Protein AF-A0A177LKR5-F1 (afdb_monomer)

Radius of gyration: 15.85 Å; Cα contacts (8 Å,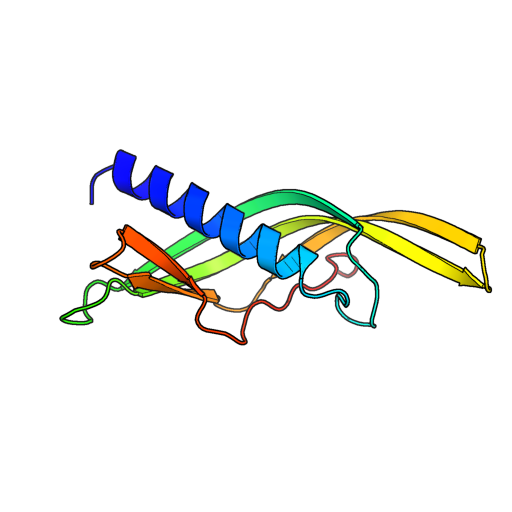 |Δi|>4): 224; chains: 1; bounding box: 44×24×43 Å

Foldseek 3Di:
DDPVVVVVVQVQVFVVLQVVLQVPLQADVGWGFPHWPGKDQPDKDWDPPDPPKTKIWGQKMKTWTKTWDDPDVPDIDIDTFIKMQRWIWIWIQDPVVRHIDTPPDRSHIDTPPDD

Nearest PDB structures (foldseek):
  5ig3-assembly1_E  TM=3.685E-01  e=6.716E-01  Homo sapiens

Secondary structure (DSSP, 8-state):
--HHHHHHHHHHHHHHHHHHHHH---BTTTBPEEEEEEEEEEEEEEE--STT--EEEEEEEEEEEEEEEEEETTEEEEEEEEEEE-SPEEEEEETTTTEEEE-TT----EES---

Sequence (115 aa):
MRPKDKEKILIDLKNLIEKKLLADKKIGKGRPVNSVESVDIADFKINDDEEDRDKIIVTDVHAFVRIHLEFVENSFSSQNVQMRNNKEIEFKYNKEMDYYDLVENDVIFYNNASF

pLDDT: mean 71.95, std 10.72, range [35.25, 87.0]

Mean predicted aligned error: 9.6 Å

Structure (mmCIF, N/CA/C/O backbone):
data_AF-A0A177LKR5-F1
#
_entry.id   AF-A0A177LKR5-F1
#
loop_
_atom_site.group_PDB
_atom_site.id
_atom_site.type_symbol
_atom_site.label_atom_id
_atom_site.label_alt_id
_atom_site.label_comp_id
_atom_site.label_asym_id
_atom_site.label_entity_id
_atom_site.label_seq_id
_atom_site.pdbx_PDB_ins_code
_atom_site.Cartn_x
_atom_site.Cartn_y
_atom_site.Cartn_z
_atom_site.occupancy
_atom_site.B_iso_or_equiv
_atom_site.auth_seq_id
_atom_site.auth_comp_id
_atom_site.auth_asym_id
_atom_site.auth_atom_id
_atom_site.pdbx_PDB_model_num
ATOM 1 N N . MET A 1 1 ? -14.365 6.168 16.357 1.00 59.06 1 MET A N 1
ATOM 2 C CA . MET A 1 1 ? -12.899 6.108 16.163 1.00 59.06 1 MET A CA 1
ATOM 3 C C . MET A 1 1 ? -12.287 7.509 16.274 1.00 59.06 1 MET A C 1
ATOM 5 O O . MET A 1 1 ? -12.896 8.446 15.765 1.00 59.06 1 MET A O 1
ATOM 9 N N . ARG A 1 2 ? -11.150 7.708 16.964 1.00 57.09 2 ARG A N 1
ATOM 10 C CA . ARG A 1 2 ? -10.538 9.050 17.099 1.00 57.09 2 ARG A CA 1
ATOM 11 C C . ARG A 1 2 ? -9.655 9.356 15.876 1.00 57.09 2 ARG A C 1
ATOM 13 O O . ARG A 1 2 ? -9.094 8.429 15.299 1.00 57.09 2 ARG A O 1
ATOM 20 N N . PRO A 1 3 ? -9.442 10.633 15.503 1.00 62.28 3 PRO A N 1
ATOM 21 C CA . PRO A 1 3 ? -8.575 11.002 14.375 1.00 62.28 3 PRO A CA 1
ATOM 22 C C . PRO A 1 3 ? -7.152 10.428 14.458 1.00 62.28 3 PRO A C 1
ATOM 24 O O . PRO A 1 3 ? -6.603 10.004 13.447 1.00 62.28 3 PRO A O 1
ATOM 27 N N . LYS A 1 4 ? -6.591 10.345 15.673 1.00 61.97 4 LYS A N 1
ATOM 28 C CA . LYS A 1 4 ? -5.272 9.741 15.928 1.00 61.97 4 LYS A CA 1
ATOM 29 C C . LYS A 1 4 ? -5.215 8.258 15.578 1.00 61.97 4 LYS A C 1
ATOM 31 O O . LYS A 1 4 ? -4.198 7.784 15.088 1.00 61.97 4 LYS A O 1
ATOM 36 N N . ASP A 1 5 ? -6.311 7.541 15.819 1.00 69.88 5 ASP A N 1
ATOM 37 C CA . ASP A 1 5 ? -6.391 6.124 15.492 1.00 69.88 5 ASP A CA 1
ATOM 38 C C . ASP A 1 5 ? -6.346 5.984 13.955 1.00 69.88 5 ASP A C 1
ATOM 40 O O . ASP A 1 5 ? -5.569 5.193 13.442 1.00 69.88 5 ASP A O 1
ATOM 44 N N . LYS A 1 6 ? -7.068 6.841 13.209 1.00 73.19 6 LYS A N 1
ATOM 45 C CA . LYS A 1 6 ? -7.121 6.825 11.731 1.00 73.19 6 LYS A CA 1
ATOM 46 C C . LYS A 1 6 ? -5.764 7.104 11.080 1.00 73.19 6 LYS A C 1
ATOM 48 O O . LYS A 1 6 ? -5.432 6.490 10.071 1.00 73.19 6 LYS A O 1
ATOM 53 N N . GLU A 1 7 ? -4.984 8.012 11.653 1.00 79.69 7 GLU A N 1
ATOM 54 C CA . GLU A 1 7 ? -3.627 8.298 11.184 1.00 79.69 7 GLU A CA 1
ATOM 55 C C . GLU A 1 7 ? -2.688 7.104 11.403 1.00 79.69 7 GLU A C 1
ATOM 57 O O . GLU A 1 7 ? -1.970 6.725 10.478 1.00 79.69 7 GLU A O 1
ATOM 62 N N . LYS A 1 8 ? -2.764 6.448 12.574 1.00 80.12 8 LYS A N 1
ATOM 63 C CA . LYS A 1 8 ? -2.015 5.211 12.848 1.00 80.12 8 LYS A CA 1
ATOM 64 C C . LYS A 1 8 ? -2.364 4.119 11.833 1.00 80.12 8 LYS A C 1
ATOM 66 O O . LYS A 1 8 ? -1.456 3.541 11.246 1.00 80.12 8 LYS A O 1
ATOM 71 N N . ILE A 1 9 ? -3.659 3.908 11.566 1.00 78.12 9 ILE A N 1
ATOM 72 C CA . ILE A 1 9 ? -4.117 2.958 10.540 1.00 78.12 9 ILE A CA 1
ATOM 73 C C . ILE A 1 9 ? -3.446 3.264 9.204 1.00 78.12 9 ILE A C 1
ATOM 75 O O . ILE A 1 9 ? -2.802 2.398 8.628 1.00 78.12 9 ILE A O 1
ATOM 79 N N . LEU A 1 10 ? -3.557 4.498 8.711 1.00 81.56 10 LEU A N 1
ATOM 80 C CA . LEU A 1 10 ? -3.004 4.859 7.406 1.00 81.56 10 LEU A CA 1
ATOM 81 C C . LEU A 1 10 ? -1.495 4.610 7.319 1.00 81.56 10 LEU A C 1
ATOM 83 O O . LEU A 1 10 ? -1.023 4.137 6.288 1.00 81.56 10 LEU A O 1
ATOM 87 N N . ILE A 1 11 ? -0.746 4.905 8.383 1.00 86.19 11 ILE A N 1
ATOM 88 C CA . ILE A 1 11 ? 0.699 4.659 8.438 1.00 86.19 11 ILE A CA 1
ATOM 89 C C . ILE A 1 11 ? 0.995 3.155 8.377 1.00 86.19 11 ILE A C 1
ATOM 91 O O . ILE A 1 11 ? 1.803 2.724 7.552 1.00 86.19 11 ILE A O 1
ATOM 95 N N . ASP A 1 12 ? 0.323 2.353 9.201 1.00 83.75 12 ASP A N 1
ATOM 96 C CA . ASP A 1 12 ? 0.539 0.905 9.258 1.00 83.75 12 ASP A CA 1
ATOM 97 C C . ASP A 1 12 ? 0.180 0.232 7.924 1.00 83.75 12 ASP A C 1
ATOM 99 O O . ASP A 1 12 ? 0.952 -0.576 7.400 1.00 83.75 12 ASP A O 1
ATOM 103 N N . LEU A 1 13 ? -0.940 0.634 7.316 1.00 83.12 13 LEU A N 1
ATOM 104 C CA . LEU A 1 13 ? -1.376 0.148 6.007 1.00 83.12 13 LEU A CA 1
ATOM 105 C C . LEU A 1 13 ? -0.377 0.503 4.898 1.00 83.12 13 LEU A C 1
ATOM 107 O O . LEU A 1 13 ? -0.019 -0.360 4.094 1.00 83.12 13 LEU A O 1
ATOM 111 N N . LYS A 1 14 ? 0.119 1.748 4.866 1.00 87.00 14 LYS A N 1
ATOM 112 C CA . LYS A 1 14 ? 1.132 2.182 3.889 1.00 87.00 14 LYS A CA 1
ATOM 113 C C . LYS A 1 14 ? 2.412 1.356 4.010 1.00 87.00 14 LYS A C 1
ATOM 115 O O . LYS A 1 14 ? 2.903 0.855 3.000 1.00 87.00 14 LYS A O 1
ATOM 120 N N . ASN A 1 15 ? 2.891 1.141 5.235 1.00 86.06 15 ASN A N 1
ATOM 121 C CA . ASN A 1 15 ? 4.087 0.341 5.501 1.00 86.06 15 ASN A CA 1
ATOM 122 C C . ASN A 1 15 ? 3.928 -1.120 5.047 1.00 86.06 15 ASN A C 1
ATOM 124 O O . ASN A 1 15 ? 4.870 -1.717 4.524 1.00 86.06 15 ASN A O 1
ATOM 128 N N . LEU A 1 16 ? 2.750 -1.719 5.242 1.00 83.25 16 LEU A N 1
ATOM 129 C CA . LEU A 1 16 ? 2.465 -3.085 4.786 1.00 83.25 16 LEU A CA 1
ATOM 130 C C . LEU A 1 16 ? 2.456 -3.187 3.260 1.00 83.25 16 LEU A C 1
ATOM 132 O O . LEU A 1 16 ? 3.057 -4.105 2.699 1.00 83.25 16 LEU A O 1
ATOM 136 N N . ILE A 1 17 ? 1.811 -2.233 2.587 1.00 82.25 17 ILE A N 1
ATOM 137 C CA . ILE A 1 17 ? 1.747 -2.174 1.123 1.00 82.25 17 ILE A CA 1
ATOM 138 C C . ILE A 1 17 ? 3.146 -1.990 0.528 1.00 82.25 17 ILE A C 1
ATOM 140 O O . ILE A 1 17 ? 3.507 -2.697 -0.412 1.00 82.25 17 ILE A O 1
ATOM 144 N N . GLU A 1 18 ? 3.955 -1.097 1.099 1.00 84.31 18 GLU A N 1
ATOM 145 C CA . GLU A 1 18 ? 5.346 -0.888 0.693 1.00 84.31 18 GLU A CA 1
ATOM 146 C C . GLU A 1 18 ? 6.172 -2.173 0.828 1.00 84.31 18 GLU A C 1
ATOM 148 O O . GLU A 1 18 ? 6.821 -2.602 -0.129 1.00 84.31 18 GLU A O 1
ATOM 153 N N . LYS A 1 19 ? 6.093 -2.842 1.986 1.00 83.12 19 LYS A N 1
ATOM 154 C CA . LYS A 1 19 ? 6.764 -4.131 2.206 1.00 83.12 19 LYS A CA 1
ATOM 155 C C . LYS A 1 19 ? 6.333 -5.172 1.178 1.00 83.12 19 LYS A C 1
ATOM 157 O O . LYS A 1 19 ? 7.184 -5.902 0.675 1.00 83.12 19 LYS A O 1
ATOM 162 N N . LYS A 1 20 ? 5.039 -5.242 0.847 1.00 78.19 20 LYS A N 1
ATOM 163 C CA . LYS A 1 20 ? 4.529 -6.200 -0.141 1.00 78.19 20 LYS A CA 1
ATOM 164 C C . LYS A 1 20 ? 5.026 -5.878 -1.549 1.00 78.19 20 LYS A C 1
ATOM 166 O O . LYS A 1 20 ? 5.489 -6.789 -2.220 1.00 78.19 20 LYS A O 1
ATOM 171 N N . LEU A 1 21 ? 5.020 -4.610 -1.964 1.00 77.62 21 LEU A N 1
ATOM 172 C CA . LEU A 1 21 ? 5.567 -4.162 -3.252 1.00 77.62 21 LEU A CA 1
ATOM 173 C C . LEU A 1 21 ? 7.060 -4.485 -3.409 1.00 77.62 21 LEU A C 1
ATOM 175 O O . LEU A 1 21 ? 7.495 -4.855 -4.495 1.00 77.62 21 LEU A O 1
ATOM 179 N N . LEU A 1 22 ? 7.843 -4.367 -2.335 1.00 78.25 22 LEU A N 1
ATOM 180 C CA . LEU A 1 22 ? 9.263 -4.735 -2.336 1.00 78.25 22 LEU A CA 1
ATOM 181 C C . LEU A 1 22 ? 9.478 -6.260 -2.304 1.00 78.25 22 LEU A C 1
ATOM 183 O O . LEU A 1 22 ? 10.440 -6.761 -2.890 1.00 78.25 22 LEU A O 1
ATOM 187 N N . ALA A 1 23 ? 8.601 -7.003 -1.619 1.00 74.62 23 ALA A N 1
ATOM 188 C CA . ALA A 1 23 ? 8.675 -8.460 -1.509 1.00 74.62 23 ALA A CA 1
ATOM 189 C C . ALA A 1 23 ? 8.222 -9.174 -2.793 1.00 74.62 23 ALA A C 1
ATOM 191 O O . ALA A 1 23 ? 8.868 -10.135 -3.225 1.00 74.62 23 ALA A O 1
ATOM 192 N N . ASP A 1 24 ? 7.151 -8.694 -3.431 1.00 66.06 24 ASP A N 1
ATOM 193 C CA . ASP A 1 24 ? 6.707 -9.152 -4.744 1.00 66.06 24 ASP A CA 1
ATOM 194 C C . ASP A 1 24 ? 7.640 -8.583 -5.817 1.00 66.06 24 ASP A C 1
ATOM 196 O O . ASP A 1 24 ? 7.382 -7.578 -6.475 1.00 66.06 24 ASP A O 1
ATOM 200 N N . LYS A 1 25 ? 8.762 -9.280 -6.033 1.00 55.69 25 LYS A N 1
ATOM 201 C CA . LYS A 1 25 ? 9.785 -8.992 -7.059 1.00 55.69 25 LYS A CA 1
ATOM 202 C C . LYS A 1 25 ? 9.255 -8.953 -8.504 1.00 55.69 25 LYS A C 1
ATOM 204 O O . LYS A 1 25 ? 10.053 -8.896 -9.439 1.00 55.69 25 LYS A O 1
ATOM 209 N N . LYS A 1 26 ? 7.947 -9.069 -8.733 1.00 55.53 26 LYS A N 1
ATOM 210 C CA . LYS A 1 26 ? 7.324 -9.145 -10.054 1.00 55.53 26 LYS A CA 1
ATOM 211 C C . LYS A 1 26 ? 6.014 -8.368 -10.065 1.00 55.53 26 LYS A C 1
ATOM 213 O O . LYS A 1 26 ? 4.954 -8.898 -9.762 1.00 55.53 26 LYS A O 1
ATOM 218 N N . ILE A 1 27 ? 6.086 -7.130 -10.527 1.00 63.16 27 ILE A N 1
ATOM 219 C CA . ILE A 1 27 ? 4.915 -6.378 -10.959 1.00 63.16 27 ILE A CA 1
ATOM 220 C C . ILE A 1 27 ? 4.482 -6.869 -12.341 1.00 63.16 27 ILE A C 1
ATOM 222 O O . ILE A 1 27 ? 5.287 -6.878 -13.283 1.00 63.16 27 ILE A O 1
ATOM 226 N N . GLY A 1 28 ? 3.196 -7.197 -12.496 1.00 59.19 28 GLY A N 1
ATOM 227 C CA . GLY A 1 28 ? 2.573 -7.471 -13.794 1.00 59.19 28 GLY A CA 1
ATOM 228 C C . GLY A 1 28 ? 3.362 -8.483 -14.635 1.00 59.19 28 GLY A C 1
ATOM 229 O O . GLY A 1 28 ? 3.525 -9.633 -14.243 1.00 59.19 28 GLY A O 1
ATOM 230 N N . LYS A 1 29 ? 3.901 -8.051 -15.787 1.00 53.84 29 LYS A N 1
ATOM 231 C CA . LYS A 1 29 ? 4.707 -8.871 -16.723 1.00 53.84 29 LYS A CA 1
ATOM 232 C C . LYS A 1 29 ? 6.106 -9.274 -16.193 1.00 53.84 29 LYS A C 1
ATOM 234 O O . LYS A 1 29 ? 7.015 -9.481 -16.990 1.00 53.84 29 LYS A O 1
ATOM 239 N N . GLY A 1 30 ? 6.306 -9.367 -14.878 1.00 59.09 30 GLY A N 1
ATOM 240 C CA . GLY A 1 30 ? 7.540 -9.886 -14.276 1.00 59.09 30 GLY A CA 1
ATOM 241 C C . GLY A 1 30 ? 8.659 -8.868 -14.040 1.00 59.09 30 GLY A C 1
ATOM 242 O O . GLY A 1 30 ? 9.814 -9.276 -13.962 1.00 59.09 30 GLY A O 1
ATOM 243 N N . ARG A 1 31 ? 8.353 -7.567 -13.934 1.00 67.06 31 ARG A N 1
ATOM 244 C CA . ARG A 1 31 ? 9.373 -6.524 -13.700 1.00 67.06 31 ARG A CA 1
ATOM 245 C C . ARG A 1 31 ? 9.599 -6.297 -12.196 1.00 67.06 31 ARG A C 1
ATOM 247 O O . ARG A 1 31 ? 8.606 -6.116 -11.490 1.00 67.06 31 ARG A O 1
ATOM 254 N N . PRO A 1 32 ? 10.847 -6.275 -11.697 1.00 70.19 32 PRO A N 1
ATOM 255 C CA . PRO A 1 32 ? 11.119 -6.054 -10.280 1.00 70.19 32 PRO A CA 1
ATOM 256 C C . PRO A 1 32 ? 10.997 -4.583 -9.868 1.00 70.19 32 PRO A C 1
ATOM 258 O O . PRO A 1 32 ? 11.474 -3.681 -10.566 1.00 70.19 32 PRO A O 1
ATOM 261 N N . VAL A 1 33 ? 10.393 -4.362 -8.697 1.00 74.38 33 VAL A N 1
ATOM 262 C CA . VAL A 1 33 ? 10.468 -3.094 -7.955 1.00 74.38 33 VAL A CA 1
ATOM 263 C C . VAL A 1 33 ? 11.866 -2.960 -7.375 1.00 74.38 33 VAL A C 1
ATOM 265 O O . VAL A 1 33 ? 12.337 -3.868 -6.696 1.00 74.38 33 VAL A O 1
ATOM 268 N N . ASN A 1 34 ? 12.522 -1.830 -7.626 1.00 76.06 34 ASN A N 1
ATOM 269 C CA . ASN A 1 34 ? 13.773 -1.481 -6.956 1.00 76.06 34 ASN A CA 1
ATOM 270 C C . ASN A 1 34 ? 13.498 -0.651 -5.693 1.00 76.06 34 ASN A C 1
ATOM 272 O O . ASN A 1 34 ? 14.044 -0.927 -4.630 1.00 76.06 34 ASN A O 1
ATOM 276 N N . SER A 1 35 ? 12.608 0.339 -5.791 1.00 81.00 35 SER A N 1
ATOM 277 C CA . SER A 1 35 ? 12.201 1.153 -4.645 1.00 81.00 35 SER A CA 1
ATOM 278 C C . SER A 1 35 ? 10.752 1.610 -4.758 1.00 81.00 35 SER A C 1
ATOM 280 O O . SER A 1 35 ? 10.227 1.784 -5.860 1.00 81.00 35 SER A O 1
ATOM 282 N N . VAL A 1 36 ? 10.124 1.845 -3.611 1.00 83.69 36 VAL A N 1
ATOM 283 C CA . VAL A 1 36 ? 8.821 2.503 -3.498 1.00 83.69 36 VAL A CA 1
ATOM 284 C C . VAL A 1 36 ? 9.092 3.937 -3.048 1.00 83.69 36 VAL A C 1
ATOM 286 O O . VAL A 1 36 ? 9.702 4.150 -2.009 1.00 83.69 36 VAL A O 1
ATOM 289 N N . GLU A 1 37 ? 8.730 4.923 -3.867 1.00 85.38 37 GLU A N 1
ATOM 290 C CA . GLU A 1 37 ? 8.931 6.344 -3.548 1.00 85.38 37 GLU A CA 1
ATOM 291 C C . GLU A 1 37 ? 7.797 6.875 -2.669 1.00 85.38 37 GLU A C 1
ATOM 293 O O . GLU A 1 37 ? 8.030 7.660 -1.752 1.00 85.38 37 GLU A O 1
ATOM 298 N N . SER A 1 38 ? 6.558 6.458 -2.944 1.00 84.69 38 SER A N 1
ATOM 299 C CA . SER A 1 38 ? 5.412 6.783 -2.095 1.00 84.69 38 SER A CA 1
ATOM 300 C C . SER A 1 38 ? 4.252 5.810 -2.287 1.00 84.69 38 SER A C 1
ATOM 302 O O . SER A 1 38 ? 4.073 5.233 -3.361 1.00 84.69 38 SER A O 1
ATOM 304 N N . VAL A 1 39 ? 3.445 5.665 -1.233 1.00 85.56 39 VAL A N 1
ATOM 305 C CA . VAL A 1 39 ? 2.151 4.976 -1.248 1.00 85.56 39 VAL A CA 1
ATOM 306 C C . VAL A 1 39 ? 1.087 5.945 -0.748 1.00 85.56 39 VAL A C 1
ATOM 308 O O . VAL A 1 39 ? 1.209 6.535 0.333 1.00 85.56 39 VAL A O 1
ATOM 311 N N . ASP A 1 40 ? 0.028 6.087 -1.531 1.00 86.12 40 ASP A N 1
ATOM 312 C CA . ASP A 1 40 ? -1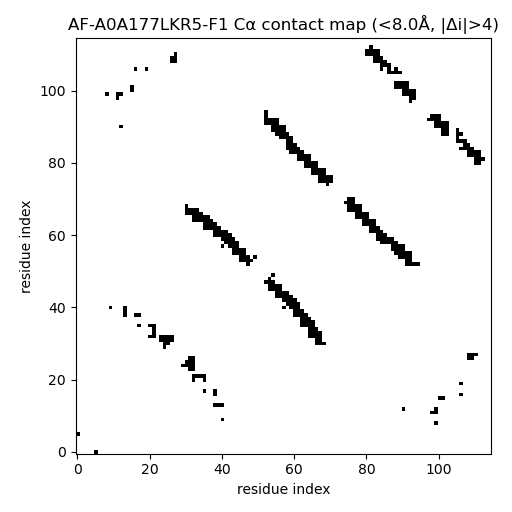.133 6.886 -1.193 1.00 86.12 40 ASP A CA 1
ATOM 313 C C . ASP A 1 40 ? -2.409 6.047 -1.213 1.00 86.12 40 ASP A C 1
ATOM 315 O O . ASP A 1 40 ? -2.642 5.250 -2.121 1.00 86.12 40 ASP A O 1
ATOM 319 N N . ILE A 1 41 ? -3.217 6.213 -0.168 1.00 83.56 41 ILE A N 1
ATOM 320 C CA . ILE A 1 41 ? -4.480 5.500 0.020 1.00 83.56 41 ILE A CA 1
ATOM 321 C C . ILE A 1 41 ? -5.579 6.542 -0.142 1.00 83.56 41 ILE A C 1
ATOM 323 O O . ILE A 1 41 ? -5.758 7.384 0.739 1.00 83.56 41 ILE A O 1
ATOM 327 N N . ALA A 1 42 ? -6.276 6.499 -1.276 1.00 77.81 42 ALA A N 1
ATOM 328 C CA . ALA A 1 42 ? -7.259 7.515 -1.633 1.00 77.81 42 ALA A CA 1
ATOM 329 C C . ALA A 1 42 ? -8.603 7.290 -0.927 1.00 77.81 42 ALA A C 1
ATOM 331 O O . ALA A 1 42 ? -9.266 8.255 -0.547 1.00 77.81 42 ALA A O 1
ATOM 332 N N . ASP A 1 43 ? -8.992 6.030 -0.721 1.00 77.69 43 ASP A N 1
ATOM 333 C CA . ASP A 1 43 ? -10.239 5.676 -0.047 1.00 77.69 43 ASP A CA 1
ATOM 334 C C . ASP A 1 43 ? -10.126 4.345 0.707 1.00 77.69 43 ASP A C 1
ATOM 336 O O . ASP A 1 43 ? -9.427 3.419 0.282 1.00 77.69 43 ASP A O 1
ATOM 340 N N . PHE A 1 44 ? -10.816 4.260 1.845 1.00 76.56 44 PHE A N 1
ATOM 341 C CA . PHE A 1 44 ? -10.941 3.034 2.624 1.00 76.56 44 PHE A CA 1
ATOM 342 C C . PHE A 1 44 ? -12.242 3.018 3.427 1.00 76.56 44 PHE A C 1
ATOM 344 O O . PHE A 1 44 ? -12.741 4.049 3.886 1.00 76.56 44 PHE A O 1
ATOM 351 N N . LYS A 1 45 ? -12.763 1.815 3.651 1.00 78.81 45 LYS A N 1
ATOM 352 C CA . LYS A 1 45 ? -13.947 1.543 4.463 1.00 78.81 45 LYS A CA 1
ATOM 353 C C . LYS A 1 45 ? -13.559 0.682 5.652 1.00 78.81 45 LYS A C 1
ATOM 355 O O . LYS A 1 45 ? -12.750 -0.229 5.515 1.00 78.81 45 LYS A O 1
ATOM 360 N N . ILE A 1 46 ? -14.152 0.965 6.804 1.00 74.94 46 ILE A N 1
ATOM 361 C CA . ILE A 1 46 ? -14.045 0.119 7.993 1.00 74.94 46 ILE A CA 1
ATOM 362 C C . ILE A 1 46 ? -15.402 -0.551 8.175 1.00 74.94 46 ILE A C 1
ATOM 364 O O . ILE A 1 46 ? -16.431 0.122 8.101 1.00 74.94 46 ILE A O 1
ATOM 368 N N . ASN A 1 47 ? -15.396 -1.868 8.338 1.00 71.88 47 ASN A N 1
ATOM 369 C CA . ASN A 1 47 ? -16.569 -2.642 8.695 1.00 71.88 47 ASN A CA 1
ATOM 370 C C . ASN A 1 47 ? -16.451 -3.054 10.168 1.00 71.88 47 ASN A C 1
ATOM 372 O O . ASN A 1 47 ? -15.613 -3.892 10.504 1.00 71.88 47 ASN A O 1
ATOM 376 N N . ASP A 1 48 ? -17.280 -2.435 11.008 1.00 64.06 48 ASP A N 1
ATOM 377 C CA . ASP A 1 48 ? -17.295 -2.611 12.467 1.00 64.06 48 ASP A CA 1
ATOM 378 C C . ASP A 1 48 ? -18.165 -3.819 12.912 1.00 64.06 48 ASP A C 1
ATOM 380 O O . ASP A 1 48 ? -18.255 -4.096 14.105 1.00 64.06 48 ASP A O 1
ATOM 384 N N . ASP A 1 49 ? -18.815 -4.538 11.979 1.00 56.47 49 ASP A N 1
ATOM 385 C CA . ASP A 1 49 ? -19.806 -5.598 12.275 1.00 56.47 49 ASP A CA 1
ATOM 386 C C . ASP A 1 49 ? -19.211 -6.995 12.569 1.00 56.47 49 ASP A C 1
ATOM 388 O O . ASP A 1 49 ? -19.956 -7.924 12.888 1.00 56.47 49 ASP A O 1
ATOM 392 N N . GLU A 1 50 ? -17.892 -7.201 12.471 1.00 55.75 50 GLU A N 1
ATOM 393 C CA . GLU A 1 50 ? -17.282 -8.480 12.866 1.00 55.75 50 GLU A CA 1
ATOM 394 C C . GLU A 1 50 ? -16.931 -8.454 14.362 1.00 55.75 50 GLU A C 1
ATOM 396 O O . GLU A 1 50 ? -15.988 -7.781 14.773 1.00 55.75 50 GLU A O 1
ATOM 401 N N . GLU A 1 51 ? -17.685 -9.224 15.164 1.00 49.62 51 GLU A N 1
ATOM 402 C CA . GLU A 1 51 ? -17.722 -9.247 16.644 1.00 49.62 51 GLU A CA 1
ATOM 403 C C . GLU A 1 51 ? -16.356 -9.280 17.368 1.00 49.62 51 GLU A C 1
ATOM 405 O O . GLU A 1 51 ? -16.285 -8.948 18.550 1.00 49.62 51 GLU A O 1
ATOM 410 N N . ASP A 1 52 ? -15.256 -9.591 16.675 1.00 49.88 52 ASP A N 1
ATOM 411 C CA . ASP A 1 52 ? -13.902 -9.584 17.233 1.00 49.88 52 ASP A CA 1
ATOM 412 C C . ASP A 1 52 ? -12.847 -8.818 16.418 1.00 49.88 52 ASP A C 1
ATOM 414 O O . ASP A 1 52 ? -11.729 -8.641 16.917 1.00 49.88 52 ASP A O 1
ATOM 418 N N . ARG A 1 53 ? -13.140 -8.333 15.203 1.00 56.00 53 ARG A N 1
ATOM 419 C CA . ARG A 1 53 ? -12.103 -7.864 14.265 1.00 56.00 53 ARG A CA 1
ATOM 420 C C . ARG A 1 53 ? -12.575 -6.691 13.413 1.00 56.00 53 ARG A C 1
ATOM 422 O O . ARG A 1 53 ? -13.450 -6.850 12.576 1.00 56.00 53 ARG A O 1
ATOM 429 N N . ASP A 1 54 ? -11.903 -5.549 13.541 1.00 65.81 54 ASP A N 1
ATOM 430 C CA . ASP A 1 54 ? -12.129 -4.427 12.631 1.00 65.81 54 ASP A CA 1
ATOM 431 C C . ASP A 1 54 ? -11.567 -4.811 11.254 1.00 65.81 54 ASP A C 1
ATOM 433 O O . ASP A 1 54 ? -10.352 -4.998 11.079 1.00 65.81 54 ASP A O 1
ATOM 437 N N . LYS A 1 55 ? -12.463 -4.984 10.280 1.00 73.38 55 LYS A N 1
ATOM 438 C CA . LYS A 1 55 ? -12.108 -5.294 8.895 1.00 73.38 55 LYS A CA 1
ATOM 439 C C . LYS A 1 55 ? -11.982 -3.994 8.117 1.00 73.38 55 LYS A C 1
ATOM 441 O O . LYS A 1 55 ? -12.933 -3.220 8.034 1.00 73.38 55 LYS A O 1
ATOM 446 N N . ILE A 1 56 ? -10.823 -3.767 7.507 1.00 75.81 56 ILE A N 1
ATOM 447 C CA . ILE A 1 56 ? -10.566 -2.563 6.713 1.00 75.81 56 ILE A CA 1
ATOM 448 C C . ILE A 1 56 ? -10.425 -2.951 5.257 1.00 75.81 56 ILE A C 1
ATOM 450 O O . ILE A 1 56 ? -9.588 -3.776 4.898 1.00 75.81 56 ILE A O 1
ATOM 454 N N . ILE A 1 57 ? -11.254 -2.341 4.423 1.00 79.50 57 ILE A N 1
ATOM 455 C CA . ILE A 1 57 ? -11.291 -2.563 2.987 1.00 79.50 57 ILE A CA 1
ATOM 456 C C . ILE A 1 57 ? -10.766 -1.302 2.318 1.00 79.50 57 ILE A C 1
ATOM 458 O O . ILE A 1 57 ? -11.422 -0.260 2.325 1.00 79.50 57 ILE A O 1
ATOM 462 N N . VAL A 1 58 ? -9.572 -1.388 1.747 1.00 77.31 58 VAL A N 1
ATOM 463 C CA . VAL A 1 58 ? -8.977 -0.299 0.974 1.00 77.31 58 VAL A CA 1
ATOM 464 C C . VAL A 1 58 ? -9.328 -0.495 -0.494 1.00 77.31 58 VAL A C 1
ATOM 466 O O . VAL A 1 58 ? -9.014 -1.531 -1.072 1.00 77.31 58 VAL A O 1
ATOM 469 N N . THR A 1 59 ? -9.993 0.485 -1.095 1.00 72.62 59 THR A N 1
ATOM 470 C CA . THR A 1 59 ? -10.596 0.377 -2.436 1.00 72.62 59 THR A CA 1
ATOM 471 C C . THR A 1 59 ? -9.749 1.032 -3.523 1.00 72.62 59 THR A C 1
ATOM 473 O O . THR A 1 59 ? -9.868 0.661 -4.690 1.00 72.62 59 THR A O 1
ATOM 476 N N . ASP A 1 60 ? -8.888 1.988 -3.163 1.00 78.19 60 ASP A N 1
ATOM 477 C CA . ASP A 1 60 ? -8.039 2.690 -4.122 1.00 78.19 60 ASP A CA 1
ATOM 478 C C . ASP A 1 60 ? -6.675 3.047 -3.522 1.00 78.19 60 ASP A C 1
ATOM 480 O O . ASP A 1 60 ? -6.562 3.876 -2.612 1.00 78.19 60 ASP A O 1
ATOM 484 N N . VAL A 1 61 ? -5.629 2.410 -4.054 1.00 81.12 61 VAL A N 1
ATOM 485 C CA . VAL A 1 61 ? -4.238 2.647 -3.654 1.00 81.12 61 VAL A CA 1
ATOM 486 C C . VAL A 1 61 ? -3.409 3.017 -4.866 1.00 81.12 61 VAL A C 1
ATOM 488 O O . VAL A 1 61 ? -3.361 2.280 -5.855 1.00 81.12 61 VAL A O 1
ATOM 491 N N . HIS A 1 62 ? -2.683 4.120 -4.738 1.00 83.12 62 HIS A N 1
ATOM 492 C CA . HIS A 1 62 ? -1.711 4.599 -5.708 1.00 83.12 62 HIS A CA 1
ATOM 493 C C . HIS A 1 62 ? -0.315 4.413 -5.130 1.00 83.12 62 HIS A C 1
ATOM 495 O O . HIS A 1 62 ? -0.048 4.801 -3.998 1.00 83.12 62 HIS A O 1
ATOM 501 N N . ALA A 1 63 ? 0.593 3.826 -5.896 1.00 83.62 63 ALA A N 1
ATOM 502 C CA . ALA A 1 63 ? 1.985 3.687 -5.497 1.00 83.62 63 ALA A CA 1
ATOM 503 C C . ALA A 1 63 ? 2.888 4.262 -6.585 1.00 83.62 63 ALA A C 1
ATOM 505 O O . ALA A 1 63 ? 2.760 3.911 -7.756 1.00 83.62 63 ALA A O 1
ATOM 506 N N . PHE A 1 64 ? 3.813 5.135 -6.208 1.00 83.31 64 PHE A N 1
ATOM 507 C CA . PHE A 1 64 ? 4.888 5.575 -7.086 1.00 83.31 64 PHE A CA 1
ATOM 508 C C . PHE A 1 64 ? 6.102 4.710 -6.805 1.00 83.31 64 PHE A C 1
ATOM 510 O O . PHE A 1 64 ? 6.630 4.705 -5.693 1.00 83.31 64 PHE A O 1
ATOM 517 N N . VAL A 1 65 ? 6.525 3.947 -7.806 1.00 82.31 65 VAL A N 1
ATOM 518 C CA . VAL A 1 65 ? 7.624 2.994 -7.669 1.00 82.31 65 VAL A CA 1
ATOM 519 C C . VAL A 1 65 ? 8.657 3.211 -8.759 1.00 82.31 65 VAL A C 1
ATOM 521 O O . VAL A 1 65 ? 8.343 3.614 -9.881 1.00 82.31 65 VAL A O 1
ATOM 524 N N . ARG A 1 66 ? 9.905 2.881 -8.446 1.00 80.12 66 ARG A N 1
ATOM 525 C CA . ARG A 1 66 ? 10.991 2.800 -9.414 1.00 80.12 66 ARG A CA 1
ATOM 526 C C . ARG A 1 66 ? 11.224 1.340 -9.765 1.00 80.12 66 ARG A C 1
ATOM 528 O O . ARG A 1 66 ? 11.554 0.529 -8.900 1.00 80.12 66 ARG A O 1
ATOM 535 N N . ILE A 1 67 ? 11.080 1.006 -11.041 1.00 77.81 67 ILE A N 1
ATOM 536 C CA . ILE A 1 67 ? 11.315 -0.344 -11.565 1.00 77.81 67 ILE A CA 1
ATOM 537 C C . ILE A 1 67 ? 12.642 -0.414 -12.319 1.00 77.81 67 ILE A C 1
ATOM 539 O O . ILE A 1 67 ? 13.079 0.569 -12.923 1.00 77.81 67 ILE A O 1
ATOM 543 N N . HIS A 1 68 ? 13.272 -1.590 -12.304 1.00 72.81 68 HIS A N 1
ATOM 544 C CA . HIS A 1 68 ? 14.396 -1.904 -13.187 1.00 72.81 68 HIS A CA 1
ATOM 545 C C . HIS A 1 68 ? 13.895 -2.550 -14.480 1.00 72.81 68 HIS A C 1
ATOM 547 O O . HIS A 1 68 ? 13.082 -3.474 -14.467 1.00 72.81 68 HIS A O 1
ATOM 553 N N . LEU A 1 69 ? 14.395 -2.048 -15.604 1.00 68.50 69 LEU A N 1
ATOM 554 C CA . LEU A 1 69 ? 14.179 -2.589 -16.936 1.00 68.50 69 LEU A CA 1
ATOM 555 C C . LEU A 1 69 ? 15.485 -3.218 -17.398 1.00 68.50 69 LEU A C 1
ATOM 557 O O . LEU A 1 69 ? 16.459 -2.507 -17.630 1.00 68.50 69 LEU A O 1
ATOM 561 N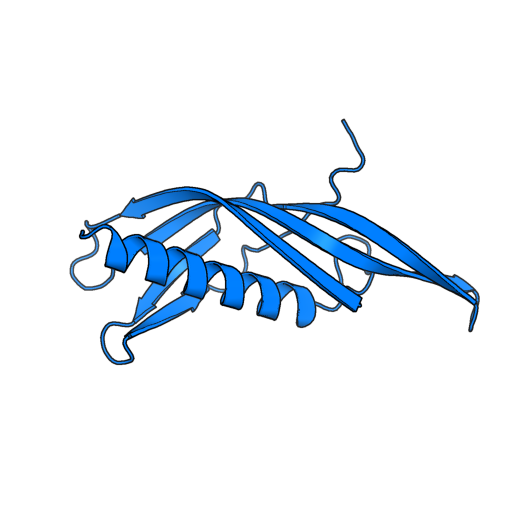 N . GLU A 1 70 ? 15.499 -4.538 -17.523 1.00 64.31 70 GLU A N 1
ATOM 562 C CA . GLU A 1 70 ? 16.577 -5.252 -18.197 1.00 64.31 70 GLU A CA 1
ATOM 563 C C . GLU A 1 70 ? 16.202 -5.406 -19.675 1.00 64.31 70 GLU A C 1
ATOM 565 O O . GLU A 1 70 ? 15.129 -5.922 -19.994 1.00 64.31 70 GLU A O 1
ATOM 570 N N . PHE A 1 71 ? 17.044 -4.892 -20.574 1.00 61.44 71 PHE A N 1
ATOM 571 C CA . PHE A 1 71 ? 16.794 -4.949 -22.023 1.00 61.44 71 PHE A CA 1
ATOM 572 C C . PHE A 1 71 ? 17.502 -6.143 -22.672 1.00 61.44 71 PHE A C 1
ATOM 574 O O . PHE A 1 71 ? 16.928 -6.799 -23.536 1.00 61.44 71 PHE A O 1
ATOM 581 N N . VAL A 1 72 ? 18.735 -6.415 -22.237 1.00 65.25 72 VAL A N 1
ATOM 582 C CA . VAL A 1 72 ? 19.617 -7.536 -22.611 1.00 65.25 72 VAL A CA 1
ATOM 583 C C . VAL A 1 72 ? 20.549 -7.822 -21.426 1.00 65.25 72 VAL A C 1
ATOM 585 O O . VAL A 1 72 ? 20.667 -6.956 -20.557 1.00 65.25 72 VAL A O 1
ATOM 588 N N . GLU A 1 73 ? 21.216 -8.985 -21.387 1.00 60.81 73 GLU A N 1
ATOM 589 C CA . GLU A 1 73 ? 22.156 -9.340 -20.304 1.00 60.81 73 GLU A CA 1
ATOM 590 C C . GLU A 1 73 ? 23.089 -8.163 -19.962 1.00 60.81 73 GLU A C 1
ATOM 592 O O . GLU A 1 73 ? 23.834 -7.669 -20.812 1.00 60.81 73 GLU A O 1
ATOM 597 N N . ASN A 1 74 ? 23.037 -7.714 -18.703 1.00 58.44 74 ASN A N 1
ATOM 598 C CA . ASN A 1 74 ? 23.814 -6.600 -18.140 1.00 58.44 74 ASN A CA 1
ATOM 599 C C . ASN A 1 74 ? 23.487 -5.184 -18.664 1.00 58.44 74 ASN A C 1
ATOM 601 O O . ASN A 1 74 ? 24.233 -4.244 -18.380 1.00 58.44 74 ASN A O 1
ATOM 605 N N . SER A 1 75 ? 22.376 -4.985 -19.379 1.00 70.69 75 SER A N 1
ATOM 606 C CA . SER A 1 75 ? 21.869 -3.656 -19.746 1.00 70.69 75 SER A CA 1
ATOM 607 C C . SER A 1 75 ? 20.620 -3.308 -18.942 1.00 70.69 75 SER A C 1
ATOM 609 O O . SER A 1 75 ? 19.541 -3.864 -19.165 1.00 70.69 75 SER A O 1
ATOM 611 N N . PHE A 1 76 ? 20.768 -2.352 -18.022 1.00 68.69 76 PHE A N 1
ATOM 612 C CA . PHE A 1 76 ? 19.711 -1.918 -17.114 1.00 68.69 76 PHE A CA 1
ATOM 613 C C . PHE A 1 76 ? 19.339 -0.453 -17.355 1.00 68.69 76 PHE A C 1
ATOM 615 O O . PHE A 1 76 ? 20.209 0.408 -17.470 1.00 68.69 76 PHE A O 1
ATOM 622 N N . SER A 1 77 ? 18.043 -0.156 -17.350 1.00 76.69 77 SER A N 1
ATOM 623 C CA . SER A 1 77 ? 17.522 1.196 -17.127 1.00 76.69 77 SER A CA 1
ATOM 624 C C . SER A 1 77 ? 16.623 1.200 -15.900 1.00 76.69 77 SER A C 1
ATOM 626 O O . SER A 1 77 ? 16.103 0.162 -15.489 1.00 76.69 77 SER A O 1
ATOM 628 N N . SER A 1 78 ? 16.413 2.372 -15.313 1.00 79.94 78 SER A N 1
ATOM 629 C CA . SER A 1 78 ? 15.370 2.561 -14.310 1.00 79.94 78 SER A CA 1
ATOM 630 C C . SER A 1 78 ? 14.259 3.431 -14.872 1.00 79.94 78 SER A C 1
ATOM 632 O O . SER A 1 78 ? 14.522 4.397 -15.584 1.00 79.94 78 SER A O 1
ATOM 634 N N . GLN A 1 79 ? 13.024 3.125 -14.494 1.00 80.19 79 GLN A N 1
ATOM 635 C CA . GLN A 1 79 ? 11.871 3.954 -14.815 1.00 80.19 79 GLN A CA 1
ATOM 636 C C . GLN A 1 79 ? 11.033 4.184 -13.560 1.00 80.19 79 GLN A C 1
ATOM 638 O O . GLN A 1 79 ? 10.775 3.243 -12.811 1.00 80.19 79 GLN A O 1
ATOM 643 N N . ASN A 1 80 ? 10.572 5.419 -13.375 1.00 81.69 80 ASN A N 1
ATOM 644 C CA . ASN A 1 80 ? 9.559 5.742 -12.379 1.00 81.69 80 ASN A CA 1
ATOM 645 C C . ASN A 1 80 ? 8.176 5.494 -12.978 1.00 81.69 80 ASN A C 1
ATOM 647 O O . ASN A 1 80 ? 7.877 5.939 -14.089 1.00 81.69 80 ASN A O 1
ATOM 651 N N . VAL A 1 81 ? 7.350 4.743 -12.259 1.00 80.69 81 VAL A N 1
ATOM 652 C CA . VAL A 1 81 ? 6.033 4.311 -12.711 1.00 80.69 81 VAL A CA 1
ATOM 653 C C . VAL A 1 81 ? 5.030 4.535 -11.594 1.00 80.69 81 VAL A C 1
ATOM 655 O O . VAL A 1 81 ? 5.243 4.122 -10.456 1.00 80.69 81 VAL A O 1
ATOM 658 N N . GLN A 1 82 ? 3.917 5.174 -11.940 1.00 82.75 82 GLN A N 1
ATOM 659 C CA . GLN A 1 82 ? 2.750 5.190 -11.078 1.00 82.75 82 GLN A CA 1
ATOM 660 C C . GLN A 1 82 ? 1.960 3.903 -11.285 1.00 82.75 82 GLN A C 1
ATOM 662 O O . GLN A 1 82 ? 1.660 3.487 -12.410 1.00 82.75 82 GLN A O 1
ATOM 667 N N . MET A 1 83 ? 1.612 3.288 -10.173 1.00 80.12 83 MET A N 1
ATOM 668 C CA . MET A 1 83 ? 0.852 2.066 -10.104 1.00 80.12 83 MET A CA 1
ATOM 669 C C . MET A 1 83 ? -0.444 2.296 -9.366 1.00 80.12 83 MET A C 1
ATOM 671 O O . MET A 1 83 ? -0.496 3.088 -8.427 1.00 80.12 83 MET A O 1
ATOM 675 N N . ARG A 1 84 ? -1.469 1.554 -9.767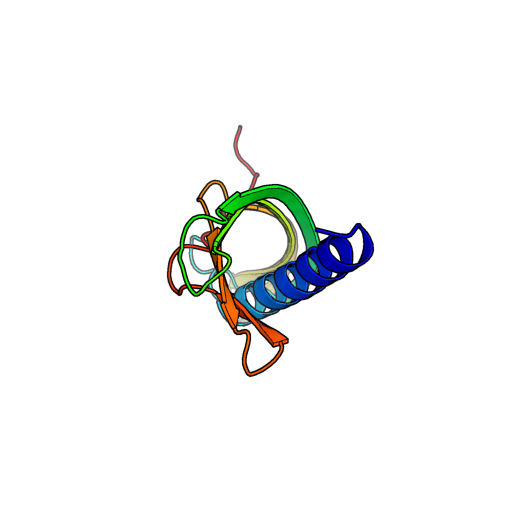 1.00 81.56 84 ARG A N 1
ATOM 676 C CA . ARG A 1 84 ? -2.757 1.572 -9.093 1.00 81.56 84 ARG A CA 1
ATOM 677 C C . ARG A 1 84 ? -3.200 0.157 -8.789 1.00 81.56 84 ARG A C 1
ATOM 679 O O . ARG A 1 84 ? -3.099 -0.730 -9.640 1.00 81.56 84 ARG A O 1
ATOM 686 N N . ASN A 1 85 ? -3.688 -0.045 -7.579 1.00 76.81 85 ASN A N 1
ATOM 687 C CA . ASN A 1 85 ? -4.420 -1.239 -7.222 1.00 76.81 85 ASN A CA 1
ATOM 688 C C . ASN A 1 85 ? -5.917 -0.901 -7.244 1.00 76.81 85 ASN A C 1
ATOM 690 O O . ASN A 1 85 ? -6.392 -0.118 -6.429 1.00 76.81 85 ASN A O 1
ATOM 694 N N . ASN A 1 86 ? -6.628 -1.488 -8.209 1.00 68.12 86 ASN A N 1
ATOM 695 C CA . ASN A 1 86 ? -8.073 -1.303 -8.409 1.00 68.12 86 ASN A CA 1
ATOM 696 C C . ASN A 1 86 ? -8.908 -2.391 -7.714 1.00 68.12 86 ASN A C 1
ATOM 698 O O . ASN A 1 86 ? -10.111 -2.489 -7.953 1.00 68.12 86 ASN A O 1
ATOM 702 N N . LYS A 1 87 ? -8.261 -3.277 -6.951 1.00 73.94 87 LYS A N 1
ATOM 703 C CA . LYS A 1 87 ? -8.923 -4.334 -6.189 1.00 73.94 87 LYS A CA 1
ATOM 704 C C . LYS A 1 87 ? -9.054 -3.925 -4.734 1.00 73.94 87 LYS A C 1
ATOM 706 O O . LYS A 1 87 ? -8.202 -3.224 -4.204 1.00 73.94 87 LYS A O 1
ATOM 711 N N . GLU A 1 88 ? -10.097 -4.405 -4.084 1.00 76.50 88 GLU A N 1
ATOM 712 C CA . GLU A 1 88 ? -10.235 -4.240 -2.645 1.00 76.50 88 GLU A CA 1
ATOM 713 C C . GLU A 1 88 ? -9.108 -4.990 -1.926 1.00 76.50 88 GLU A C 1
ATOM 715 O O . GLU A 1 88 ? -8.912 -6.183 -2.147 1.00 76.50 88 GLU A O 1
ATOM 720 N N . ILE A 1 89 ? -8.346 -4.283 -1.093 1.00 78.69 89 ILE A N 1
ATOM 721 C CA . ILE A 1 89 ? -7.344 -4.884 -0.215 1.00 78.69 89 ILE A CA 1
ATOM 722 C C . ILE A 1 89 ? -7.952 -4.982 1.172 1.00 78.69 89 ILE A C 1
ATOM 724 O O . ILE A 1 89 ? -8.299 -3.970 1.786 1.00 78.69 89 ILE A O 1
ATOM 728 N N . GLU A 1 90 ? -8.048 -6.208 1.665 1.00 79.56 90 GLU A N 1
ATOM 729 C CA . GLU A 1 90 ? -8.529 -6.485 3.005 1.00 79.56 90 GLU A CA 1
ATOM 730 C C . GLU A 1 90 ? -7.373 -6.499 4.011 1.00 79.56 90 GLU A C 1
ATOM 732 O O . GLU A 1 90 ? -6.388 -7.230 3.863 1.00 79.56 90 GLU A O 1
ATOM 737 N N . PHE A 1 91 ? -7.541 -5.718 5.073 1.00 78.75 91 PHE A N 1
ATOM 738 C CA . PHE A 1 91 ? -6.682 -5.721 6.245 1.00 78.75 91 PHE A CA 1
ATOM 739 C C . PHE A 1 91 ? -7.479 -6.122 7.480 1.00 78.75 91 PHE A C 1
ATOM 741 O O . PHE A 1 91 ? -8.633 -5.721 7.657 1.00 78.75 91 PHE A O 1
ATOM 748 N N . LYS A 1 92 ? -6.835 -6.898 8.348 1.00 78.25 92 LYS A N 1
ATOM 749 C CA . LYS A 1 92 ? -7.385 -7.349 9.624 1.00 78.25 92 LYS A CA 1
ATOM 750 C C . LYS A 1 92 ? -6.618 -6.710 10.760 1.00 78.25 92 LYS A C 1
ATOM 752 O O . LYS A 1 92 ? -5.396 -6.813 10.811 1.00 78.25 92 LYS A O 1
ATOM 757 N N . TYR A 1 93 ? -7.331 -6.076 11.681 1.00 77.00 93 TYR A N 1
ATOM 758 C CA . TYR A 1 93 ? -6.717 -5.596 12.909 1.00 77.00 93 TYR A CA 1
ATOM 759 C C . TYR A 1 93 ? -6.496 -6.749 13.896 1.00 77.00 93 TYR A C 1
ATOM 761 O O . TYR A 1 93 ? -7.438 -7.453 14.269 1.00 77.00 93 TYR A O 1
ATOM 769 N N . ASN A 1 94 ? -5.253 -6.937 14.336 1.00 73.44 94 ASN A N 1
ATOM 770 C CA . ASN A 1 94 ? -4.902 -7.854 15.410 1.00 73.44 94 ASN A CA 1
ATOM 771 C C . ASN A 1 94 ? -4.858 -7.090 16.743 1.00 73.44 94 ASN A C 1
ATOM 773 O O . ASN A 1 94 ? -3.889 -6.390 17.043 1.00 73.44 94 ASN A O 1
ATOM 777 N N . LYS A 1 95 ? -5.911 -7.253 17.554 1.00 71.31 95 LYS A N 1
ATOM 778 C CA . LYS A 1 95 ? -6.059 -6.600 18.866 1.00 71.31 95 LYS A CA 1
ATOM 779 C C . LYS A 1 95 ? -4.993 -7.020 19.885 1.00 71.31 95 LYS A C 1
ATOM 781 O O . LYS A 1 95 ? -4.660 -6.228 20.759 1.00 71.31 95 LYS A O 1
ATOM 786 N N . GLU A 1 96 ? -4.465 -8.242 19.796 1.00 72.12 96 GLU A N 1
ATOM 787 C CA . GLU A 1 96 ? -3.506 -8.769 20.781 1.00 72.12 96 GLU A CA 1
ATOM 788 C C . GLU A 1 96 ? -2.127 -8.121 20.651 1.00 72.12 96 GLU A C 1
ATOM 790 O O . GLU A 1 96 ? -1.432 -7.895 21.638 1.00 72.12 96 GLU A O 1
ATOM 795 N N . MET A 1 97 ? -1.736 -7.817 19.419 1.00 70.94 97 MET A N 1
ATOM 796 C CA . MET A 1 97 ? -0.413 -7.297 19.085 1.00 70.94 97 MET A CA 1
ATOM 797 C C . MET A 1 97 ? -0.458 -5.850 18.563 1.00 70.94 97 MET A C 1
ATOM 799 O O . MET A 1 97 ? 0.580 -5.301 18.200 1.00 70.94 97 MET A O 1
ATOM 803 N N . ASP A 1 98 ? -1.647 -5.242 18.526 1.00 72.38 98 ASP A N 1
ATOM 804 C CA . ASP A 1 98 ? -1.896 -3.854 18.125 1.00 72.38 98 ASP A CA 1
ATOM 805 C C . ASP A 1 98 ? -1.307 -3.482 16.744 1.00 72.38 98 ASP A C 1
ATOM 807 O O . ASP A 1 98 ? -0.712 -2.413 16.560 1.00 72.38 98 ASP A O 1
ATOM 811 N N . TYR A 1 99 ? -1.483 -4.375 15.763 1.00 73.06 99 TYR A N 1
ATOM 812 C CA . TYR A 1 99 ? -1.019 -4.190 14.383 1.00 73.06 99 TYR A CA 1
ATOM 813 C C . TYR A 1 99 ? -2.040 -4.691 13.356 1.00 73.06 99 TYR A C 1
ATOM 815 O O . TYR A 1 99 ? -2.931 -5.480 13.669 1.00 73.06 99 TYR A O 1
ATOM 823 N N . TYR A 1 100 ? -1.908 -4.217 12.117 1.00 74.06 100 TYR A N 1
ATOM 824 C CA . TYR A 1 100 ? -2.717 -4.669 10.987 1.00 74.06 100 TYR A CA 1
ATOM 825 C C . TYR A 1 100 ? -2.003 -5.785 10.230 1.00 74.06 100 TYR A C 1
ATOM 827 O O . TYR A 1 100 ? -0.804 -5.699 9.977 1.00 74.06 100 TYR A O 1
ATOM 835 N N . ASP A 1 101 ? -2.758 -6.797 9.822 1.00 73.62 101 ASP A N 1
ATOM 836 C CA . ASP A 1 101 ? -2.304 -7.854 8.929 1.00 73.62 101 ASP A CA 1
ATOM 837 C C . ASP A 1 101 ? -3.003 -7.759 7.578 1.00 73.62 101 ASP A C 1
ATOM 839 O O . ASP A 1 101 ? -4.196 -7.461 7.487 1.00 73.62 101 ASP A O 1
ATOM 843 N N . LEU A 1 102 ? -2.252 -8.042 6.515 1.00 72.06 102 LEU A N 1
ATOM 844 C CA . LEU A 1 102 ? -2.795 -8.171 5.170 1.00 72.06 102 LEU A CA 1
ATOM 845 C C . LEU A 1 102 ? -3.442 -9.551 5.021 1.00 72.06 102 LEU A C 1
ATOM 847 O O . LEU A 1 102 ? -2.793 -10.569 5.262 1.00 72.06 102 LEU A O 1
ATOM 851 N N . VAL A 1 103 ? -4.687 -9.610 4.552 1.00 72.31 103 VAL A N 1
ATOM 852 C CA . VAL A 1 103 ? -5.274 -10.885 4.129 1.00 72.31 103 VAL A CA 1
ATOM 853 C C . VAL A 1 103 ? -4.677 -11.229 2.766 1.00 72.31 103 VAL A C 1
ATOM 855 O O . VAL A 1 103 ? -4.970 -10.584 1.762 1.00 72.31 103 VAL A O 1
ATOM 858 N N . GLU A 1 104 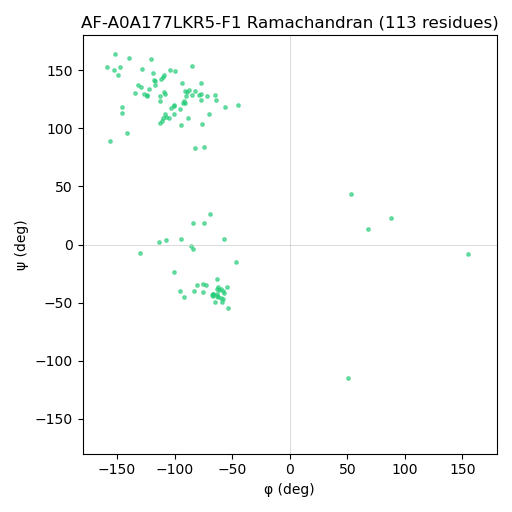? -3.737 -12.177 2.746 1.00 55.44 104 GLU A N 1
ATOM 859 C CA . GLU A 1 104 ? -2.957 -12.505 1.550 1.00 55.44 104 GLU A CA 1
ATOM 860 C C . GLU A 1 104 ? -3.846 -12.885 0.354 1.00 55.44 104 GLU A C 1
ATOM 862 O O . GLU A 1 104 ? -4.565 -13.881 0.418 1.00 55.44 104 GLU A O 1
ATOM 867 N N . ASN A 1 105 ? -3.748 -12.088 -0.724 1.00 54.81 105 ASN A N 1
ATOM 868 C CA . ASN A 1 105 ? -3.778 -12.445 -2.161 1.00 54.81 105 ASN A CA 1
ATOM 869 C C . ASN A 1 105 ? -4.252 -11.301 -3.085 1.00 54.81 105 ASN A C 1
ATOM 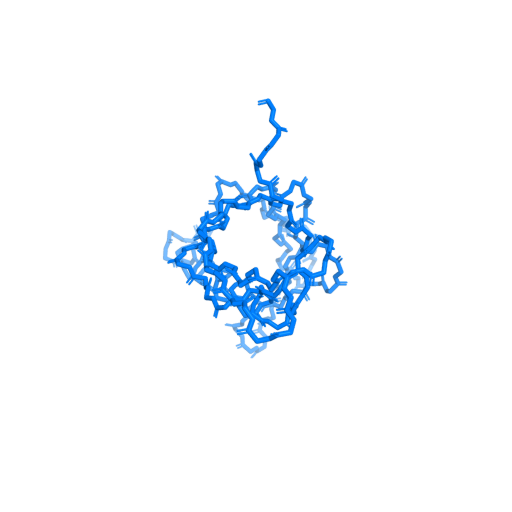871 O O . ASN A 1 105 ? -4.127 -11.430 -4.301 1.00 54.81 105 ASN A O 1
ATOM 875 N N . ASP A 1 106 ? -4.736 -10.172 -2.555 1.00 56.22 106 ASP A N 1
ATOM 876 C CA . ASP A 1 106 ? -5.441 -9.179 -3.391 1.00 56.22 106 ASP A CA 1
ATOM 877 C C . ASP A 1 106 ? -4.692 -7.878 -3.702 1.00 56.22 106 ASP A C 1
ATOM 879 O O . ASP A 1 106 ? -5.213 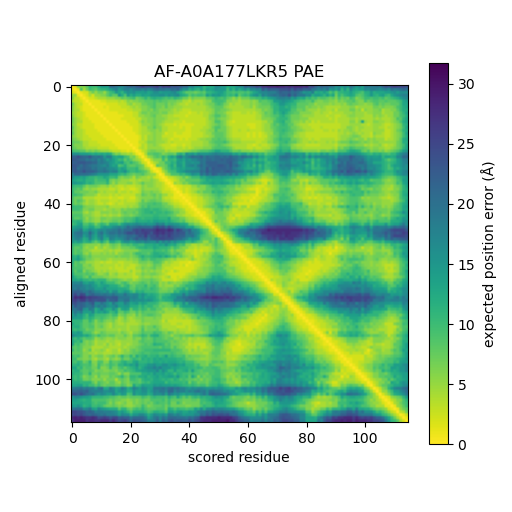-7.017 -4.412 1.00 56.22 106 ASP A O 1
ATOM 883 N N . VAL A 1 107 ? -3.437 -7.743 -3.270 1.00 61.91 107 VAL A N 1
ATOM 884 C CA . VAL A 1 107 ? -2.623 -6.570 -3.617 1.00 61.91 107 VAL A CA 1
ATOM 885 C C . VAL A 1 107 ? -2.016 -6.756 -5.004 1.00 61.91 107 VAL A C 1
ATOM 887 O O . VAL A 1 107 ? -0.877 -7.197 -5.150 1.00 61.91 107 VAL A O 1
ATOM 890 N N . ILE A 1 108 ? -2.789 -6.435 -6.041 1.00 66.81 108 ILE A N 1
ATOM 891 C CA . ILE A 1 108 ? -2.340 -6.524 -7.432 1.00 66.81 108 ILE A CA 1
ATOM 892 C C . ILE A 1 108 ? -2.254 -5.120 -8.011 1.00 66.81 108 ILE A C 1
ATOM 894 O O . ILE A 1 108 ? -3.250 -4.501 -8.383 1.00 66.81 108 ILE A O 1
ATOM 898 N N . PHE A 1 109 ? -1.026 -4.635 -8.138 1.00 69.25 109 PHE A N 1
ATOM 899 C CA . PHE A 1 109 ? -0.763 -3.346 -8.749 1.00 69.25 109 PHE A CA 1
ATOM 900 C C . PHE A 1 109 ? -0.598 -3.464 -10.267 1.00 69.25 109 PHE A C 1
ATOM 902 O O . PHE A 1 109 ? 0.161 -4.294 -10.776 1.00 69.25 109 PHE A O 1
ATOM 909 N N . TYR A 1 110 ? -1.273 -2.576 -10.993 1.00 69.12 110 TYR A N 1
ATOM 910 C CA . TYR A 1 110 ? -1.172 -2.442 -12.444 1.00 69.12 110 TYR A CA 1
ATOM 911 C C . TYR A 1 110 ? -0.442 -1.144 -12.803 1.00 69.12 110 TYR A C 1
ATOM 913 O O . TYR A 1 110 ? -0.589 -0.130 -12.118 1.00 69.12 110 TYR A O 1
ATOM 921 N N . ASN A 1 111 ? 0.340 -1.159 -13.889 1.00 65.88 111 ASN A N 1
ATOM 922 C CA . ASN A 1 111 ? 0.938 0.064 -14.426 1.00 65.88 111 ASN A CA 1
ATOM 923 C C . ASN A 1 111 ? -0.166 0.990 -14.932 1.00 65.88 111 ASN A C 1
ATOM 925 O O . ASN A 1 111 ? -0.948 0.588 -15.792 1.00 65.88 111 ASN A O 1
ATOM 929 N N . ASN A 1 112 ? -0.156 2.249 -14.498 1.00 61.25 112 ASN A N 1
ATOM 930 C CA . ASN A 1 112 ? -1.125 3.258 -14.930 1.00 61.25 112 ASN A CA 1
ATOM 931 C C . ASN A 1 112 ? -0.874 3.772 -16.370 1.00 61.25 112 ASN A C 1
ATOM 933 O O . ASN A 1 112 ? -1.329 4.842 -16.749 1.00 61.25 112 ASN A O 1
ATOM 937 N N . ALA A 1 113 ? -0.104 3.038 -17.182 1.00 49.34 113 ALA A N 1
ATOM 938 C CA . ALA A 1 113 ? 0.395 3.483 -18.484 1.00 49.34 113 ALA A CA 1
ATOM 939 C C . ALA A 1 113 ? -0.599 3.284 -19.647 1.00 49.34 113 ALA A C 1
ATOM 941 O O . ALA A 1 113 ? -0.175 3.245 -20.801 1.00 49.34 113 ALA A O 1
ATOM 942 N N . SER A 1 114 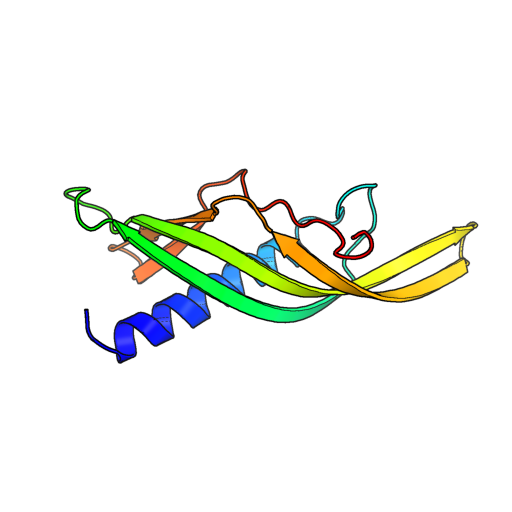? -1.896 3.097 -19.394 1.00 35.25 114 SER A N 1
ATOM 943 C CA . SER A 1 114 ? -2.881 2.898 -20.468 1.00 35.25 114 SER A CA 1
ATOM 944 C C . SER A 1 114 ? -4.298 3.285 -20.038 1.00 35.25 114 SER A C 1
ATOM 946 O O . SER A 1 114 ? -5.050 2.433 -19.572 1.00 35.25 114 SER A O 1
ATOM 948 N N . PHE A 1 115 ? -4.650 4.554 -20.242 1.00 37.31 115 PHE A N 1
ATOM 949 C CA . PHE A 1 115 ? -5.984 4.978 -20.670 1.00 37.31 115 PHE A CA 1
ATOM 950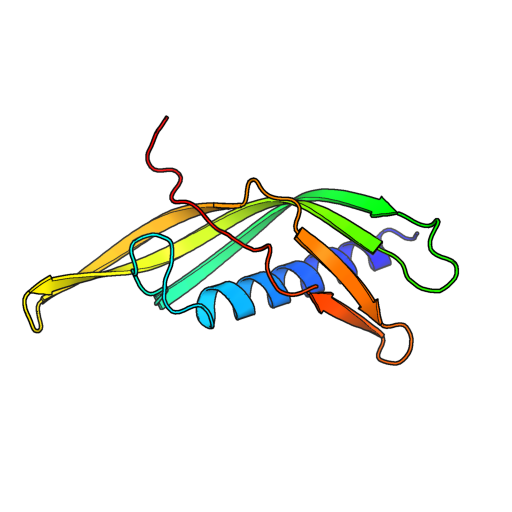 C C . PHE A 1 115 ? -5.817 6.032 -21.761 1.00 37.31 115 PHE A C 1
ATOM 952 O O . PHE A 1 115 ? -4.912 6.884 -21.605 1.00 37.31 115 PHE A O 1
#

Solvent-accessible surface area (backbone atoms only — not comparable to full-atom values): 6688 Å² total; per-residue (Å²): 136,57,74,70,56,55,52,51,50,54,52,55,52,40,54,51,52,48,53,46,51,59,66,46,53,47,44,75,97,60,40,33,48,75,45,75,78,47,71,47,74,80,44,71,46,77,44,79,84,46,96,86,40,53,36,33,40,33,49,35,38,42,34,38,30,32,30,51,43,75,82,50,96,94,39,76,48,77,45,82,43,54,28,37,25,82,43,62,33,50,34,40,47,38,81,91,78,74,45,77,42,74,58,89,85,45,88,56,54,40,75,68,87,76,130